Protein AF-A0AAW9EB91-F1 (afdb_monomer_lite)

Sequence (110 aa):
FEGERVERGDVVSDGPEAPHDILRLRGVHAVTRYIVNEVQDVYRLQGVKINDKHIEVIVRQMLRKATIESAGSSDFLEGEQVEYSRVKIANRELEANGKVGATFSRDLLG

Foldseek 3Di:
DPDDDDDQPDDPDPDDDDLQSCCVRVNDVRSLVVQLVVVVVVCVVVVHDDDSVVSSVVQVVQFQWKAWCFAFPHPDDHRDIDGPVVQVVRQVVQVVVVTHGTDIGTGGHD

Organism: Klebsiella aerogenes (NCBI:txid548)

Secondary structure (DSSP, 8-state):
-------TT---SSSPPPHHHHHHHH-HHHHHHHHHHHHHHHHHHTT----HHHHHHHHHHHT-EEEEEE-TTSSPPTT-EEEHHHHHHHHHHHHHTTPPPPEEEEP---

Radius of gyration: 17.73 Å; chains: 1; bounding box: 46×27×43 Å

InterPro domains:
  IPR007081 RNA polymerase Rpb1, domain 5 [PF04998] (5-74)

Structure (mmCIF, N/CA/C/O backbone):
data_AF-A0AAW9EB91-F1
#
_entry.id   AF-A0AAW9EB91-F1
#
loop_
_atom_site.group_PDB
_atom_site.id
_atom_site.type_symbol
_atom_site.label_atom_id
_atom_site.label_alt_id
_atom_site.label_comp_id
_atom_site.label_asym_id
_atom_site.label_entity_id
_atom_site.label_seq_id
_atom_site.pdbx_PDB_ins_code
_atom_site.Cartn_x
_atom_site.Cartn_y
_atom_site.Cartn_z
_atom_site.occupancy
_atom_site.B_iso_or_equiv
_atom_site.auth_seq_id
_atom_site.auth_comp_id
_atom_site.auth_asym_id
_atom_site.auth_atom_id
_atom_site.pdbx_PDB_model_num
ATOM 1 N N . PHE A 1 1 ? -21.275 13.858 -21.678 1.00 49.72 1 PHE A N 1
ATOM 2 C CA . PHE A 1 1 ? -20.924 12.485 -21.276 1.00 49.72 1 PHE A CA 1
ATOM 3 C C . PHE A 1 1 ? -21.777 12.136 -20.062 1.00 49.72 1 PHE A C 1
ATOM 5 O O . PHE A 1 1 ? -21.305 12.200 -18.940 1.00 49.72 1 PHE A O 1
ATOM 12 N N . GLU A 1 2 ? -23.074 11.905 -20.265 1.00 44.03 2 GLU A N 1
ATOM 13 C CA . GLU A 1 2 ? -24.018 11.578 -19.187 1.00 44.03 2 GLU A CA 1
ATOM 14 C C . GLU A 1 2 ? -24.594 10.195 -19.486 1.00 44.03 2 GLU A C 1
ATOM 16 O O . GLU A 1 2 ? -25.275 10.025 -20.495 1.00 44.03 2 GLU A O 1
ATOM 21 N N . GLY A 1 3 ? -24.283 9.207 -18.643 1.00 56.00 3 GLY A N 1
ATOM 22 C CA . GLY A 1 3 ? -24.923 7.889 -18.690 1.00 56.00 3 GLY A CA 1
ATOM 23 C C . GLY A 1 3 ? -23.997 6.673 -18.653 1.00 56.00 3 GLY A C 1
ATOM 24 O O . GLY A 1 3 ? -24.507 5.557 -18.560 1.00 56.00 3 GLY A O 1
ATOM 25 N N . GLU A 1 4 ? -22.673 6.838 -18.689 1.00 61.25 4 GLU A N 1
ATOM 26 C CA . GLU A 1 4 ? -21.765 5.695 -18.535 1.00 61.25 4 GLU A CA 1
ATOM 27 C C . GLU A 1 4 ? -21.704 5.243 -17.071 1.00 61.25 4 GLU A C 1
ATOM 29 O O . GLU A 1 4 ? -21.431 6.026 -16.160 1.00 61.25 4 GLU A O 1
ATOM 34 N N . ARG A 1 5 ? -21.999 3.958 -16.841 1.00 56.47 5 ARG A N 1
ATOM 35 C CA . ARG A 1 5 ? -21.769 3.305 -15.552 1.00 56.47 5 ARG A CA 1
ATOM 36 C C . ARG A 1 5 ? -20.271 3.073 -15.415 1.00 56.47 5 ARG A C 1
ATOM 38 O O . ARG A 1 5 ? -19.756 2.116 -15.974 1.00 56.47 5 ARG A O 1
ATOM 45 N N . VAL A 1 6 ? -19.613 3.962 -14.689 1.00 59.28 6 VAL A N 1
ATOM 46 C CA . VAL A 1 6 ? -18.200 3.837 -14.326 1.00 59.28 6 VAL A CA 1
ATOM 47 C C . VAL A 1 6 ? -18.072 2.979 -13.068 1.00 59.28 6 VAL A C 1
ATOM 49 O O . VAL A 1 6 ? -18.745 3.230 -12.062 1.00 59.28 6 VAL A O 1
ATOM 52 N N . GLU A 1 7 ? -17.225 1.956 -13.124 1.00 66.88 7 GLU A N 1
ATOM 53 C CA . GLU A 1 7 ? -16.861 1.125 -11.981 1.00 66.88 7 GLU A CA 1
ATOM 54 C C . GLU A 1 7 ? -15.711 1.766 -11.188 1.00 66.88 7 GLU A C 1
ATOM 56 O O . GLU A 1 7 ? -14.953 2.614 -11.671 1.00 66.88 7 GLU A O 1
ATOM 61 N N . ARG A 1 8 ? -15.571 1.387 -9.911 1.00 56.12 8 ARG A N 1
ATOM 62 C CA . ARG A 1 8 ? -14.500 1.914 -9.053 1.00 56.12 8 ARG A CA 1
ATOM 63 C C . ARG A 1 8 ? -13.140 1.453 -9.598 1.00 56.12 8 ARG A C 1
ATOM 65 O O . ARG A 1 8 ? -12.731 0.329 -9.334 1.00 56.12 8 ARG A O 1
ATOM 72 N N . GLY A 1 9 ? -12.426 2.343 -10.290 1.00 58.56 9 GLY A N 1
ATOM 73 C CA . GLY A 1 9 ? -11.108 2.063 -10.880 1.00 58.56 9 GLY A CA 1
ATOM 74 C C . GLY A 1 9 ? -10.956 2.451 -12.352 1.00 58.56 9 GLY A C 1
ATOM 75 O O . GLY A 1 9 ? -9.833 2.376 -12.866 1.00 58.56 9 GLY A O 1
ATOM 76 N N . ASP A 1 10 ? -12.045 2.872 -12.997 1.00 60.38 10 ASP A N 1
ATOM 77 C CA . ASP A 1 10 ? -12.044 3.315 -14.388 1.00 60.38 10 ASP A CA 1
ATOM 78 C C . ASP A 1 10 ? -11.323 4.655 -14.569 1.00 60.38 10 ASP A C 1
ATOM 80 O O . ASP A 1 10 ? -11.400 5.561 -13.733 1.00 60.38 10 ASP A O 1
ATOM 84 N N . VAL A 1 11 ? -10.592 4.766 -15.678 1.00 59.34 11 VAL A N 1
ATOM 85 C CA . VAL A 1 11 ? -9.815 5.955 -16.033 1.00 59.34 11 VAL A CA 1
ATOM 86 C C . VAL A 1 11 ? -10.756 6.993 -16.643 1.00 59.34 11 VAL A C 1
ATOM 88 O O . VAL A 1 11 ? -11.305 6.786 -17.718 1.00 59.34 11 VAL A O 1
ATOM 91 N N . VAL A 1 12 ? -10.944 8.115 -15.945 1.00 63.34 12 VAL A N 1
ATOM 92 C CA . VAL A 1 12 ? -11.871 9.195 -16.348 1.00 63.34 12 VAL A CA 1
ATOM 93 C C . VAL A 1 12 ? -11.148 10.344 -17.079 1.00 63.34 12 VAL A C 1
ATOM 95 O O . VAL A 1 12 ? -11.790 11.210 -17.664 1.00 63.34 12 VAL A O 1
ATOM 98 N N . SER A 1 13 ? -9.810 10.360 -17.079 1.00 57.41 13 SER A N 1
ATOM 99 C CA . SER A 1 13 ? -8.984 11.386 -17.734 1.00 57.41 13 SER A CA 1
ATOM 100 C C . SER A 1 13 ? -7.722 10.770 -18.331 1.00 57.41 13 SER A C 1
ATOM 102 O O . SER A 1 13 ? -7.096 9.927 -17.692 1.00 57.41 13 SER A O 1
ATOM 104 N N . ASP A 1 14 ? -7.313 11.244 -19.510 1.00 57.72 14 ASP A N 1
ATOM 105 C CA . ASP A 1 14 ? -6.023 10.897 -20.115 1.00 57.72 14 ASP A CA 1
ATOM 106 C C . ASP A 1 14 ? -4.884 11.550 -19.315 1.00 57.72 14 ASP A C 1
ATOM 108 O O . ASP A 1 14 ? -4.820 12.774 -19.176 1.00 57.72 14 ASP A O 1
ATOM 112 N N . GLY A 1 15 ? -4.003 10.728 -18.748 1.00 65.12 15 GLY A N 1
ATOM 113 C CA . GLY A 1 15 ? -2.843 11.153 -17.966 1.00 65.12 15 GLY A CA 1
ATOM 114 C C . GLY A 1 15 ? -2.172 9.975 -17.249 1.00 65.12 15 GLY A C 1
ATOM 115 O O . GLY A 1 15 ? -2.797 8.925 -17.090 1.00 65.12 15 GLY A O 1
ATOM 116 N N . PRO A 1 16 ? -0.901 10.109 -16.827 1.00 69.56 16 PRO A N 1
ATOM 117 C CA . PRO A 1 16 ? -0.226 9.064 -16.064 1.00 69.56 16 PRO A CA 1
ATOM 118 C C . PRO A 1 16 ? -0.957 8.811 -14.739 1.00 69.56 16 PRO A C 1
ATOM 120 O O . PRO A 1 16 ? -1.254 9.743 -13.988 1.00 69.56 16 PRO A O 1
ATOM 123 N N . GLU A 1 17 ? -1.253 7.543 -14.453 1.00 80.25 17 GLU A N 1
ATOM 124 C CA . GLU A 1 17 ? -1.948 7.147 -13.230 1.00 80.25 17 GLU A CA 1
ATOM 125 C C . GLU A 1 17 ? -1.086 7.434 -11.990 1.00 80.25 17 GLU A C 1
ATOM 127 O O . GLU A 1 17 ? 0.078 7.038 -11.904 1.00 80.25 17 GLU A O 1
ATOM 132 N N . ALA A 1 18 ? -1.662 8.096 -10.983 1.00 90.19 18 ALA A N 1
ATOM 133 C CA . ALA A 1 18 ? -0.960 8.331 -9.729 1.00 90.19 18 ALA A CA 1
ATOM 134 C C . ALA A 1 18 ? -0.833 7.015 -8.929 1.00 90.19 18 ALA A C 1
ATOM 136 O O . ALA A 1 18 ? -1.850 6.371 -8.656 1.00 90.19 18 ALA A O 1
ATOM 137 N N . PRO A 1 19 ? 0.368 6.624 -8.447 1.00 92.81 19 PRO A N 1
ATOM 138 C CA . PRO A 1 19 ? 0.553 5.394 -7.666 1.00 92.81 19 PRO A CA 1
ATOM 139 C C . PRO A 1 19 ? -0.365 5.280 -6.440 1.00 92.81 19 PRO A C 1
ATOM 141 O O . PRO A 1 19 ? -0.812 4.187 -6.088 1.00 92.81 19 PRO A O 1
ATOM 144 N N . HIS A 1 20 ? -0.686 6.411 -5.805 1.00 92.81 20 HIS A N 1
ATOM 145 C CA . HIS A 1 20 ? -1.628 6.467 -4.686 1.00 92.81 20 HIS A CA 1
ATOM 146 C C . HIS A 1 20 ? -3.059 6.092 -5.100 1.00 92.81 20 HIS A C 1
ATOM 148 O O . HIS A 1 20 ? -3.747 5.392 -4.354 1.00 92.81 20 HIS A O 1
ATOM 154 N N . ASP A 1 21 ? -3.498 6.493 -6.295 1.00 91.75 21 ASP A N 1
ATOM 155 C CA . ASP A 1 21 ? -4.813 6.128 -6.825 1.00 91.75 21 ASP A CA 1
ATOM 156 C C . ASP A 1 21 ? -4.863 4.653 -7.206 1.00 91.75 21 ASP A C 1
ATOM 158 O O . ASP A 1 21 ? -5.818 3.959 -6.850 1.00 91.75 21 ASP A O 1
ATOM 162 N N . ILE A 1 22 ? -3.795 4.138 -7.821 1.00 94.19 22 ILE A N 1
ATOM 163 C CA . ILE A 1 22 ? -3.661 2.707 -8.105 1.00 94.19 22 ILE A CA 1
ATOM 164 C C . ILE A 1 22 ? -3.764 1.902 -6.805 1.00 94.19 22 ILE A C 1
ATOM 166 O O . ILE A 1 22 ? -4.514 0.929 -6.747 1.00 94.19 22 ILE A O 1
ATOM 170 N N . LEU A 1 23 ? -3.075 2.314 -5.735 1.00 95.06 23 LEU A N 1
ATOM 171 C CA . LEU A 1 23 ? -3.167 1.642 -4.437 1.00 95.06 23 LEU A CA 1
ATOM 172 C C . LEU A 1 23 ? -4.595 1.675 -3.873 1.00 95.06 23 LEU A C 1
ATOM 174 O O . LEU A 1 23 ? -5.109 0.642 -3.445 1.00 95.06 23 LEU A O 1
ATOM 178 N N . ARG A 1 24 ? -5.245 2.842 -3.886 1.00 90.75 24 ARG A N 1
ATOM 179 C CA . ARG A 1 24 ? -6.578 3.049 -3.298 1.00 90.75 24 ARG A CA 1
ATOM 180 C C . ARG A 1 24 ? -7.705 2.348 -4.062 1.00 90.75 24 ARG A C 1
ATOM 182 O O . ARG A 1 24 ? -8.727 1.999 -3.462 1.00 90.75 24 ARG A O 1
ATOM 189 N N . LEU A 1 25 ? -7.557 2.193 -5.375 1.00 91.88 25 LEU A N 1
ATOM 190 C CA . LEU A 1 25 ? -8.596 1.656 -6.258 1.00 91.88 25 LEU A CA 1
ATOM 191 C C . LEU A 1 25 ? -8.339 0.196 -6.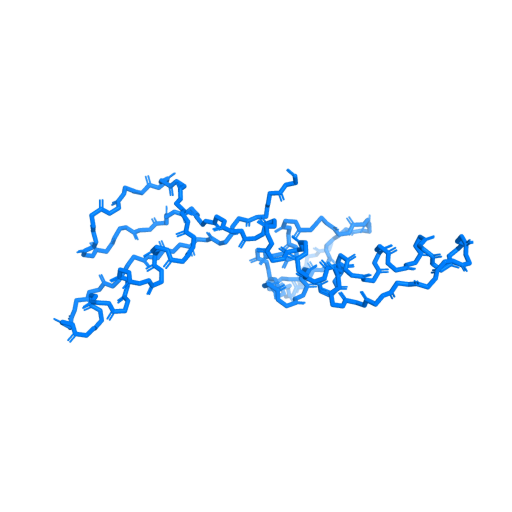640 1.00 91.88 25 LEU A C 1
ATOM 193 O O . LEU A 1 25 ? -9.272 -0.599 -6.654 1.00 91.88 25 LEU A O 1
ATOM 197 N N . ARG A 1 26 ? -7.082 -0.162 -6.919 1.00 93.00 26 ARG A N 1
ATOM 198 C CA . ARG A 1 26 ? -6.683 -1.469 -7.472 1.00 93.00 26 ARG A CA 1
ATOM 199 C C . ARG A 1 26 ? -5.812 -2.297 -6.517 1.00 93.00 26 ARG A C 1
ATOM 201 O O . ARG A 1 26 ? -5.566 -3.476 -6.764 1.00 93.00 26 ARG A O 1
ATOM 208 N N . GLY A 1 27 ? -5.368 -1.713 -5.404 1.00 93.81 27 GLY A N 1
ATOM 209 C CA . GLY A 1 27 ? -4.684 -2.414 -4.321 1.00 93.81 27 GLY A CA 1
ATOM 210 C C . GLY A 1 27 ? -3.173 -2.588 -4.502 1.00 93.81 27 GLY A C 1
ATOM 211 O O . GLY A 1 27 ? -2.556 -2.162 -5.480 1.00 93.81 27 GLY A O 1
ATOM 212 N N . VAL A 1 28 ? -2.566 -3.255 -3.514 1.00 95.19 28 VAL A N 1
ATOM 213 C CA . VAL A 1 28 ? -1.104 -3.401 -3.369 1.00 95.19 28 VAL A CA 1
ATOM 214 C C . VAL A 1 28 ? -0.456 -4.076 -4.581 1.00 95.19 28 VAL A C 1
ATOM 216 O O . VAL A 1 28 ? 0.567 -3.608 -5.069 1.00 95.19 28 VAL A O 1
ATOM 219 N N . HIS A 1 29 ? -1.050 -5.150 -5.102 1.00 95.94 29 HIS A N 1
ATOM 220 C CA . HIS A 1 29 ? -0.468 -5.875 -6.236 1.00 95.94 29 HIS A CA 1
ATOM 221 C C . HIS A 1 29 ? -0.421 -5.034 -7.515 1.00 95.94 29 HIS A C 1
ATOM 223 O O . HIS A 1 29 ? 0.546 -5.132 -8.270 1.00 95.94 29 HIS A O 1
ATOM 229 N N . ALA A 1 30 ? -1.441 -4.203 -7.749 1.00 95.69 30 ALA A N 1
ATOM 230 C CA . ALA A 1 30 ? -1.492 -3.327 -8.911 1.00 95.69 30 ALA A CA 1
ATOM 231 C C . ALA A 1 30 ? -0.422 -2.233 -8.823 1.00 95.69 30 ALA A C 1
ATOM 233 O O . ALA A 1 30 ? 0.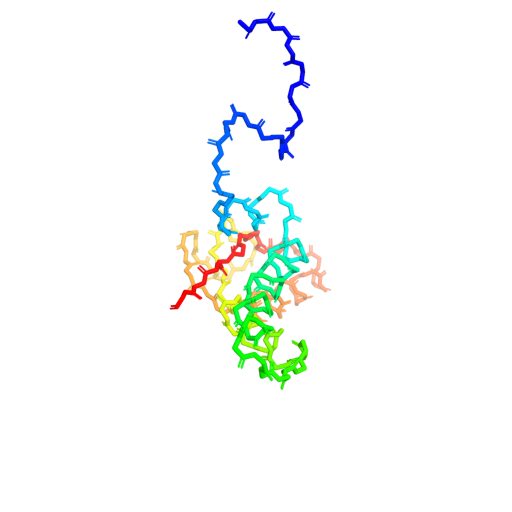354 -2.074 -9.763 1.00 95.69 30 ALA A O 1
ATOM 234 N N . VAL A 1 31 ? -0.311 -1.549 -7.676 1.00 95.94 31 VAL A N 1
ATOM 235 C CA . VAL A 1 31 ? 0.693 -0.484 -7.507 1.00 95.94 31 VAL A CA 1
ATOM 236 C C . VAL A 1 31 ? 2.120 -1.032 -7.524 1.00 95.94 31 VAL A C 1
ATOM 238 O O . VAL A 1 31 ? 3.003 -0.413 -8.107 1.00 95.94 31 VAL A O 1
ATOM 241 N N . THR A 1 32 ? 2.366 -2.221 -6.959 1.00 96.88 32 THR A N 1
ATOM 242 C CA . THR A 1 32 ? 3.693 -2.850 -7.027 1.00 96.88 32 THR A CA 1
ATOM 243 C C . THR A 1 32 ? 4.075 -3.182 -8.462 1.00 96.88 32 THR A C 1
ATOM 245 O O . THR A 1 32 ? 5.180 -2.850 -8.875 1.00 96.88 32 THR A O 1
ATOM 248 N N . ARG A 1 33 ? 3.164 -3.773 -9.243 1.00 96.75 33 ARG A N 1
ATOM 249 C CA . ARG A 1 33 ? 3.417 -4.070 -10.658 1.00 96.75 33 ARG A CA 1
ATOM 250 C C . ARG A 1 33 ? 3.683 -2.800 -11.463 1.00 96.75 33 ARG A C 1
ATOM 252 O O . ARG A 1 33 ? 4.607 -2.788 -12.266 1.00 96.75 33 ARG A O 1
ATOM 259 N N . TYR A 1 34 ? 2.896 -1.752 -11.223 1.00 95.75 34 TYR A N 1
ATOM 260 C CA . TYR A 1 34 ? 3.084 -0.449 -11.853 1.00 95.75 34 TYR A CA 1
ATOM 261 C C . TYR A 1 34 ? 4.490 0.101 -11.578 1.00 95.75 34 TYR A C 1
ATOM 263 O O . TYR A 1 34 ? 5.252 0.312 -12.514 1.00 95.75 34 TYR A O 1
ATOM 271 N N . ILE A 1 35 ? 4.881 0.226 -10.303 1.00 95.56 35 ILE A N 1
ATOM 272 C CA . ILE A 1 35 ? 6.195 0.776 -9.930 1.00 95.56 35 ILE A CA 1
ATOM 273 C C . ILE A 1 35 ? 7.340 -0.085 -10.480 1.00 95.56 35 ILE A C 1
ATOM 275 O O . ILE A 1 35 ? 8.325 0.456 -10.975 1.00 95.56 35 ILE A O 1
ATOM 279 N N . VAL A 1 36 ? 7.227 -1.416 -10.411 1.00 96.94 36 VAL A N 1
ATOM 280 C CA . VAL A 1 36 ? 8.257 -2.322 -10.945 1.00 96.94 36 VAL A CA 1
ATOM 281 C C . VAL A 1 36 ? 8.444 -2.115 -12.446 1.00 96.94 36 VAL A C 1
ATOM 283 O O . VAL A 1 36 ? 9.584 -2.001 -12.887 1.00 96.94 36 VAL A O 1
ATOM 286 N N . ASN A 1 37 ? 7.355 -2.018 -13.213 1.00 95.56 37 ASN A N 1
ATOM 287 C CA . ASN A 1 37 ? 7.422 -1.804 -14.657 1.00 95.56 37 ASN A CA 1
ATOM 288 C C . ASN A 1 37 ? 8.063 -0.454 -15.006 1.00 95.56 37 ASN A C 1
ATOM 290 O O . ASN A 1 37 ? 9.014 -0.432 -15.784 1.00 95.56 37 ASN A O 1
ATOM 294 N N . GLU A 1 38 ? 7.614 0.634 -14.373 1.00 94.88 38 GLU A N 1
ATOM 295 C CA . GLU A 1 38 ? 8.147 1.984 -14.612 1.00 94.88 38 GLU A CA 1
ATOM 296 C C . GLU A 1 38 ? 9.649 2.069 -14.299 1.00 94.88 38 GLU A C 1
ATOM 298 O O . GLU A 1 38 ? 10.444 2.585 -15.085 1.00 94.88 38 GLU A O 1
ATOM 303 N N . VAL A 1 39 ? 10.075 1.499 -13.167 1.00 95.00 39 VAL A N 1
ATOM 304 C CA . VAL A 1 39 ? 11.495 1.465 -12.793 1.00 95.00 39 VAL A CA 1
ATOM 305 C C . VAL A 1 39 ? 12.290 0.593 -13.768 1.00 95.00 39 VAL A C 1
ATOM 307 O O . VAL A 1 39 ? 13.372 0.992 -14.207 1.00 95.00 39 VAL A O 1
ATOM 310 N N . GLN A 1 40 ? 11.766 -0.576 -14.150 1.00 95.81 40 GLN A N 1
ATOM 311 C CA . GLN A 1 40 ? 12.427 -1.455 -15.114 1.00 95.81 40 GLN A CA 1
ATOM 312 C C . GLN A 1 40 ? 12.601 -0.800 -16.483 1.00 95.81 40 GLN A C 1
ATOM 314 O O . GLN A 1 40 ? 13.624 -1.022 -17.125 1.00 95.81 40 GLN A O 1
ATOM 319 N N . ASP A 1 41 ? 11.648 0.004 -16.948 1.00 94.88 41 ASP A N 1
ATOM 320 C CA . ASP A 1 41 ? 11.754 0.700 -18.234 1.00 94.88 41 ASP A CA 1
ATOM 321 C C . ASP A 1 41 ? 12.930 1.682 -18.260 1.00 94.88 41 ASP A C 1
ATOM 323 O O . ASP A 1 41 ? 13.692 1.706 -19.231 1.00 94.88 41 ASP A O 1
ATOM 327 N N . VAL A 1 42 ? 13.177 2.392 -17.156 1.00 95.31 42 VAL A N 1
ATOM 328 C CA . VAL A 1 42 ? 14.340 3.283 -17.024 1.00 95.31 42 VAL A CA 1
ATOM 329 C C . VAL A 1 42 ? 15.658 2.500 -17.015 1.00 95.31 42 VAL A C 1
ATOM 331 O O . VAL A 1 42 ? 16.596 2.861 -17.729 1.00 95.31 42 VAL A O 1
ATOM 334 N N . TYR A 1 43 ? 15.749 1.405 -16.253 1.00 95.12 43 TYR A N 1
ATOM 335 C CA . TYR A 1 43 ? 16.967 0.581 -16.213 1.00 95.12 43 TYR A CA 1
ATOM 336 C C . TYR A 1 43 ? 17.242 -0.114 -17.554 1.00 95.12 43 TYR A C 1
ATOM 338 O O . TYR A 1 43 ? 18.389 -0.145 -18.013 1.00 95.12 43 T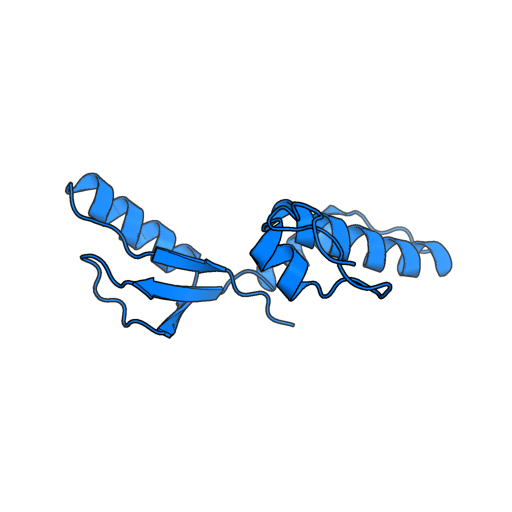YR A O 1
ATOM 346 N N . ARG A 1 44 ? 16.191 -0.597 -18.230 1.00 93.62 44 ARG A N 1
ATOM 347 C CA . ARG A 1 44 ? 16.274 -1.162 -19.583 1.00 93.62 44 ARG A CA 1
ATOM 348 C C . ARG A 1 44 ? 16.796 -0.139 -20.586 1.00 93.62 44 ARG A C 1
ATOM 350 O O . ARG A 1 44 ? 17.680 -0.483 -21.369 1.00 93.62 44 ARG A O 1
ATOM 357 N N . LEU A 1 45 ? 16.315 1.105 -20.527 1.00 94.94 45 LEU A N 1
ATOM 358 C CA . LEU A 1 45 ? 16.779 2.194 -21.392 1.00 94.94 45 LEU A CA 1
ATOM 359 C C . LEU A 1 45 ? 18.281 2.476 -21.221 1.00 94.94 45 LEU A C 1
ATOM 361 O O . LEU A 1 45 ? 18.966 2.796 -22.188 1.00 94.94 45 LEU A O 1
ATOM 365 N N . GLN A 1 46 ? 18.807 2.309 -20.008 1.00 92.56 46 GLN A N 1
ATOM 366 C CA . GLN A 1 46 ? 20.231 2.483 -19.698 1.00 92.56 46 GLN A CA 1
ATOM 367 C C . GLN A 1 46 ? 21.078 1.228 -19.978 1.00 92.56 46 GLN A C 1
ATOM 369 O O . GLN A 1 46 ? 22.288 1.237 -19.753 1.00 92.56 46 GLN A O 1
ATOM 374 N N . GLY A 1 47 ? 20.468 0.137 -20.453 1.00 93.69 47 GLY A N 1
ATOM 375 C CA . GLY A 1 47 ? 21.149 -1.136 -20.705 1.00 93.69 47 GLY A CA 1
ATOM 376 C C . GLY A 1 47 ? 21.553 -1.894 -19.434 1.00 93.69 47 GLY A C 1
ATOM 377 O O . GLY A 1 47 ? 22.342 -2.839 -19.504 1.00 93.69 47 GLY A O 1
ATOM 378 N N . VAL A 1 48 ? 21.022 -1.506 -18.272 1.00 96.19 48 VAL A N 1
ATOM 379 C CA . VAL A 1 48 ? 21.333 -2.118 -16.977 1.00 96.19 48 VAL A CA 1
ATOM 380 C C . VAL A 1 48 ? 20.275 -3.165 -16.641 1.00 96.19 48 VAL A C 1
ATOM 382 O O . VAL A 1 48 ? 19.077 -2.903 -16.675 1.00 96.19 48 VAL A O 1
ATOM 385 N N . LYS A 1 49 ? 20.716 -4.376 -16.286 1.00 93.50 49 LYS A N 1
ATOM 386 C CA . LYS A 1 49 ? 19.821 -5.452 -15.840 1.00 93.50 49 LYS A CA 1
ATOM 387 C C . LYS A 1 49 ? 19.660 -5.402 -14.325 1.00 93.50 49 LYS A C 1
ATOM 389 O O . LYS A 1 49 ? 20.647 -5.516 -13.602 1.00 93.50 49 LYS A O 1
ATOM 394 N N . ILE A 1 50 ? 18.420 -5.317 -13.856 1.00 94.19 50 ILE A N 1
ATOM 395 C CA . ILE A 1 50 ? 18.055 -5.438 -12.442 1.00 94.19 50 ILE A CA 1
ATOM 396 C C . ILE A 1 50 ? 16.970 -6.506 -12.285 1.00 94.19 50 ILE A C 1
ATOM 398 O O . ILE A 1 50 ? 16.141 -6.705 -13.170 1.00 94.19 50 ILE A O 1
ATOM 402 N N . ASN A 1 51 ? 17.007 -7.244 -11.177 1.00 95.44 51 ASN A N 1
ATOM 403 C CA . ASN A 1 51 ? 15.983 -8.235 -10.861 1.00 95.44 51 ASN A CA 1
ATOM 404 C C . ASN A 1 51 ? 14.797 -7.560 -10.159 1.00 95.44 51 ASN A C 1
ATOM 406 O O . ASN A 1 51 ? 15.011 -6.827 -9.190 1.00 95.44 51 ASN A O 1
ATOM 410 N N . ASP A 1 52 ? 13.574 -7.879 -10.589 1.00 96.31 52 ASP A N 1
ATOM 411 C CA . ASP A 1 52 ? 12.322 -7.364 -10.015 1.00 96.31 52 ASP A CA 1
ATOM 412 C C . ASP A 1 52 ? 12.283 -7.483 -8.489 1.00 96.31 52 ASP A C 1
ATOM 414 O O . ASP A 1 52 ? 11.845 -6.555 -7.814 1.00 96.31 52 ASP A O 1
ATOM 418 N N . LYS A 1 53 ? 12.841 -8.563 -7.918 1.00 96.12 53 LYS A N 1
ATOM 419 C CA . LYS A 1 53 ? 12.873 -8.788 -6.463 1.00 96.12 53 LYS A CA 1
ATOM 420 C C . LYS A 1 53 ? 13.506 -7.636 -5.684 1.00 96.12 53 LYS A C 1
ATOM 422 O O . LYS A 1 53 ? 13.101 -7.378 -4.553 1.00 96.12 53 LYS A O 1
ATOM 427 N N . HIS A 1 54 ? 14.501 -6.948 -6.246 1.00 95.88 54 HIS A N 1
ATOM 428 C CA . HIS A 1 54 ? 15.109 -5.797 -5.574 1.00 95.88 54 HIS A CA 1
ATOM 429 C C . HIS A 1 54 ? 14.137 -4.620 -5.505 1.00 95.88 54 HIS A C 1
ATOM 431 O O . HIS A 1 54 ? 13.997 -4.001 -4.451 1.00 95.88 54 HIS A O 1
ATOM 437 N N . ILE A 1 55 ? 13.426 -4.358 -6.602 1.00 96.69 55 ILE A N 1
ATOM 438 C CA . ILE A 1 55 ? 12.438 -3.283 -6.687 1.00 96.69 55 ILE A CA 1
ATOM 439 C C . ILE A 1 55 ? 11.238 -3.616 -5.791 1.00 96.69 55 ILE A C 1
ATOM 441 O O . ILE A 1 55 ? 10.810 -2.785 -4.997 1.00 96.69 55 ILE A O 1
ATOM 445 N N . GLU A 1 56 ? 10.755 -4.859 -5.820 1.00 96.81 56 GLU A N 1
ATOM 446 C CA . GLU A 1 56 ? 9.666 -5.332 -4.960 1.00 96.81 56 GLU A CA 1
ATOM 447 C C . GLU A 1 56 ? 9.983 -5.176 -3.467 1.00 96.81 56 GLU A C 1
ATOM 449 O O . GLU A 1 56 ? 9.116 -4.784 -2.683 1.00 96.81 56 GLU A O 1
ATOM 454 N N . VAL A 1 57 ? 11.225 -5.450 -3.050 1.00 97.19 57 VAL A N 1
ATOM 455 C CA . VAL A 1 57 ? 11.649 -5.254 -1.656 1.00 97.19 57 VAL A CA 1
ATOM 456 C C . VAL A 1 57 ? 11.596 -3.775 -1.264 1.00 97.19 57 VAL A C 1
ATOM 458 O O . VAL A 1 57 ? 11.166 -3.477 -0.148 1.00 97.19 57 VAL A O 1
ATOM 461 N N . ILE A 1 58 ? 11.961 -2.857 -2.165 1.00 96.56 58 ILE A N 1
ATOM 462 C CA . ILE A 1 58 ? 11.860 -1.407 -1.935 1.00 96.56 58 ILE A CA 1
ATOM 463 C C . ILE A 1 58 ? 10.391 -0.984 -1.848 1.00 96.56 58 ILE A C 1
ATOM 465 O O . ILE A 1 58 ? 9.996 -0.362 -0.863 1.00 96.56 58 ILE A O 1
ATOM 469 N N . VAL A 1 59 ? 9.549 -1.399 -2.799 1.00 96.44 59 VAL A N 1
ATOM 470 C CA . VAL A 1 59 ? 8.108 -1.088 -2.784 1.00 96.44 59 VAL A CA 1
ATOM 471 C C . VAL A 1 59 ? 7.439 -1.630 -1.520 1.00 96.44 59 VAL A C 1
ATOM 473 O O . VAL A 1 59 ? 6.580 -0.981 -0.923 1.00 96.44 59 VAL A O 1
ATOM 476 N N . ARG A 1 60 ? 7.873 -2.795 -1.030 1.00 95.62 60 ARG A N 1
ATOM 477 C CA . ARG A 1 60 ? 7.415 -3.322 0.257 1.00 95.62 60 ARG A CA 1
ATOM 478 C C . ARG A 1 60 ? 7.778 -2.404 1.427 1.00 95.62 60 ARG A C 1
ATOM 480 O O . ARG A 1 60 ? 6.984 -2.340 2.361 1.00 95.62 60 ARG A O 1
ATOM 487 N N . GLN A 1 61 ? 8.934 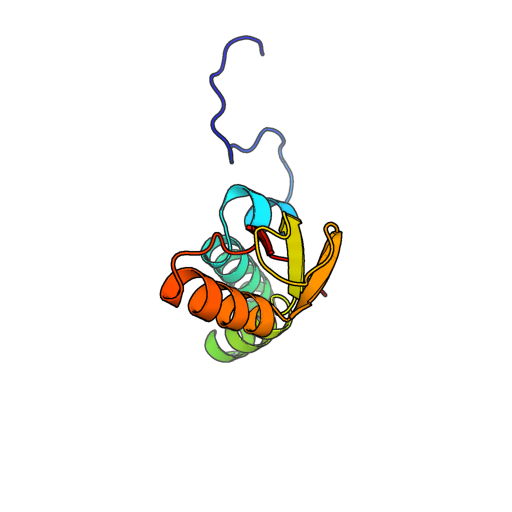-1.731 1.405 1.00 96.56 61 GLN A N 1
ATOM 488 C CA . GLN A 1 61 ? 9.298 -0.741 2.429 1.00 96.56 61 GLN A CA 1
ATOM 489 C C . GLN A 1 61 ? 8.452 0.533 2.327 1.00 96.56 61 GLN A C 1
ATOM 491 O O . GLN A 1 61 ? 8.000 1.031 3.355 1.00 96.56 61 GLN A O 1
ATOM 496 N N . MET A 1 62 ? 8.177 1.003 1.108 1.00 97.06 62 MET A N 1
ATOM 497 C CA . MET A 1 62 ? 7.294 2.150 0.849 1.00 97.06 62 MET A CA 1
ATOM 498 C C . MET A 1 62 ? 5.874 1.912 1.378 1.00 97.06 62 MET A C 1
ATOM 500 O O . MET A 1 62 ? 5.220 2.811 1.896 1.00 97.06 62 MET A O 1
ATOM 504 N N . LEU A 1 63 ? 5.413 0.664 1.310 1.00 96.81 63 LEU A N 1
ATOM 505 C CA . LEU A 1 63 ? 4.125 0.219 1.824 1.00 96.81 63 LEU A CA 1
ATOM 506 C C . LEU A 1 63 ? 4.247 -0.316 3.260 1.00 96.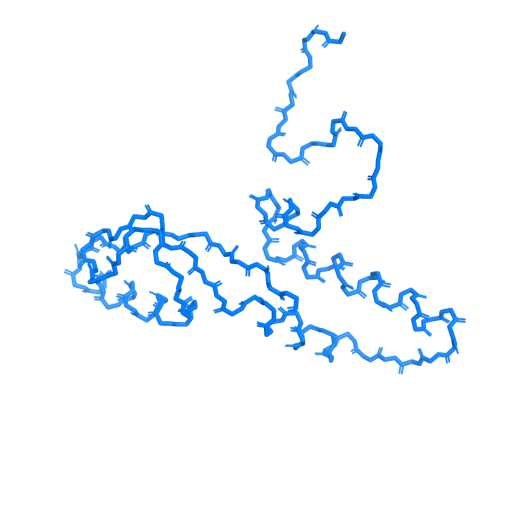81 63 LEU A C 1
ATOM 508 O O . LEU A 1 63 ? 3.754 -1.401 3.552 1.00 96.81 63 LEU A O 1
ATOM 512 N N . ARG A 1 64 ? 4.933 0.335 4.198 1.00 97.12 64 ARG A N 1
ATOM 513 C CA . ARG A 1 64 ? 5.012 -0.184 5.587 1.00 97.12 64 ARG A CA 1
ATOM 514 C C . ARG A 1 64 ? 4.012 0.414 6.549 1.00 97.12 64 ARG A C 1
ATOM 516 O O . ARG A 1 64 ? 3.746 -0.194 7.587 1.00 97.12 64 ARG A O 1
ATOM 523 N N . LYS A 1 65 ? 3.422 1.543 6.188 1.00 97.81 65 LYS A N 1
ATOM 524 C CA . LYS A 1 65 ? 2.442 2.229 7.016 1.00 97.81 65 LYS A CA 1
ATOM 525 C C . LYS A 1 65 ? 1.010 1.904 6.600 1.00 97.81 65 LYS A C 1
ATOM 527 O O . LYS A 1 65 ? 0.747 1.367 5.515 1.00 97.81 65 LYS A O 1
ATOM 532 N N . ALA A 1 66 ? 0.111 2.130 7.538 1.00 97.75 66 ALA A N 1
ATOM 533 C CA . ALA A 1 66 ? -1.320 2.113 7.341 1.00 97.75 66 ALA A CA 1
ATOM 534 C C . ALA A 1 66 ? -1.936 3.200 8.224 1.00 97.75 66 ALA A C 1
ATOM 536 O O . ALA A 1 66 ? -1.499 3.379 9.365 1.00 97.75 66 ALA A O 1
ATOM 537 N N . THR A 1 67 ? -2.951 3.874 7.699 1.00 98.12 67 THR A N 1
ATOM 538 C CA . THR A 1 67 ? -3.749 4.854 8.433 1.00 98.12 67 THR A CA 1
ATOM 539 C C . THR A 1 67 ? -5.015 4.173 8.939 1.00 98.12 67 THR A C 1
ATOM 541 O O . THR A 1 67 ? -5.723 3.521 8.168 1.00 98.12 67 THR A O 1
ATOM 544 N N . ILE A 1 68 ? -5.291 4.284 10.237 1.00 98.31 68 ILE A N 1
ATOM 545 C CA . ILE A 1 68 ? -6.473 3.680 10.859 1.00 98.31 68 ILE A CA 1
ATOM 546 C C . ILE A 1 68 ? -7.726 4.444 10.436 1.00 98.31 68 ILE A C 1
ATOM 548 O O . ILE A 1 68 ? -7.816 5.656 10.612 1.00 98.31 68 ILE A O 1
ATOM 552 N N . GLU A 1 69 ? -8.699 3.722 9.889 1.00 97.62 69 GLU A N 1
ATOM 553 C CA . GLU A 1 69 ? -10.003 4.268 9.499 1.00 97.62 69 GLU A CA 1
ATOM 554 C C . GLU A 1 69 ? -11.025 4.109 10.624 1.00 97.62 69 GLU A C 1
ATOM 556 O O . GLU A 1 69 ? -11.807 5.019 10.870 1.00 97.62 69 GLU A O 1
ATOM 561 N N . SER A 1 70 ? -11.001 2.969 11.320 1.00 97.25 70 SER A N 1
ATOM 562 C CA . SER A 1 70 ? -11.786 2.740 12.530 1.00 97.25 70 SER A CA 1
ATOM 563 C C . SER A 1 70 ? -11.017 1.868 13.509 1.00 97.25 70 SER A C 1
ATOM 565 O O . SER A 1 70 ? -10.441 0.847 13.127 1.00 97.25 70 SER A O 1
ATOM 567 N N . ALA A 1 71 ? -11.024 2.246 14.785 1.00 96.19 71 ALA A N 1
ATOM 568 C CA . ALA A 1 71 ? -10.290 1.535 15.829 1.00 96.19 71 ALA A CA 1
ATOM 569 C C . ALA A 1 71 ? -10.886 0.154 16.164 1.00 96.19 71 ALA A C 1
ATOM 571 O O . ALA A 1 71 ? -10.177 -0.720 16.671 1.00 96.19 71 ALA A O 1
ATOM 572 N N . GLY A 1 72 ? -12.173 -0.081 15.887 1.00 95.12 72 GLY A N 1
ATOM 573 C CA . GLY A 1 72 ? -12.855 -1.308 16.307 1.00 95.12 72 GLY A CA 1
ATOM 574 C C . GLY A 1 72 ? -12.747 -1.520 17.824 1.00 95.12 72 GLY A C 1
ATOM 575 O O . GLY A 1 72 ? -13.073 -0.635 18.606 1.00 95.12 72 GLY A O 1
ATOM 576 N N . SER A 1 73 ? -12.291 -2.702 18.245 1.00 95.75 73 SER A N 1
ATOM 577 C CA . SER A 1 73 ? -11.981 -3.028 19.650 1.00 95.75 73 SER A CA 1
ATOM 578 C C . SER A 1 73 ? -10.485 -2.935 19.992 1.00 95.75 73 SER A C 1
ATOM 580 O O . SER A 1 73 ? -10.063 -3.494 21.006 1.00 95.75 73 SER A O 1
ATOM 582 N N . SER A 1 74 ? -9.677 -2.321 19.123 1.00 96.06 74 SER A N 1
ATOM 583 C CA . SER A 1 74 ? -8.246 -2.095 19.354 1.00 96.06 74 SER A CA 1
ATOM 584 C C . SER A 1 74 ? -7.989 -0.803 20.135 1.00 96.06 74 SER A C 1
ATOM 586 O O . SER A 1 74 ? -8.878 0.033 20.267 1.00 96.06 74 SER A O 1
ATOM 588 N N . ASP A 1 75 ? -6.746 -0.619 20.582 1.00 95.31 75 ASP A N 1
ATOM 589 C CA . ASP A 1 75 ? -6.289 0.606 21.253 1.00 95.31 75 ASP A CA 1
ATOM 590 C C . ASP A 1 75 ? -5.749 1.671 20.278 1.00 95.31 75 ASP A C 1
ATOM 592 O O . ASP A 1 75 ? -5.102 2.631 20.701 1.00 95.31 75 ASP A O 1
ATOM 596 N N . PHE A 1 76 ? -5.938 1.489 18.968 1.00 97.44 76 PHE A N 1
ATOM 597 C CA . PHE A 1 76 ? -5.518 2.485 17.986 1.00 97.44 76 PHE A CA 1
ATOM 598 C C . PHE A 1 76 ? -6.438 3.708 17.992 1.00 97.44 76 PHE A C 1
ATOM 600 O O . PHE A 1 76 ? -7.614 3.618 18.346 1.00 97.44 76 PHE A O 1
ATOM 607 N N . LEU A 1 77 ? -5.917 4.847 17.537 1.00 96.94 77 LEU A N 1
ATOM 608 C CA . LEU A 1 77 ? -6.721 6.048 17.309 1.00 96.94 77 LEU A CA 1
ATOM 609 C C . LEU A 1 77 ? -7.127 6.153 15.834 1.00 96.94 77 LEU A C 1
ATOM 611 O O . LEU A 1 77 ? -6.346 5.847 14.935 1.00 96.94 77 LEU A O 1
ATOM 615 N N . GLU A 1 78 ? -8.347 6.613 15.560 1.00 96.81 78 GLU A N 1
ATOM 616 C CA . GLU A 1 78 ? -8.765 6.918 14.186 1.00 96.81 78 GLU A CA 1
ATOM 617 C C . GLU A 1 78 ? -7.899 8.044 13.603 1.00 96.81 78 GLU A C 1
ATOM 619 O O . GLU A 1 78 ? -7.612 9.040 14.269 1.00 96.81 78 GLU A O 1
ATOM 624 N N . GLY A 1 79 ? -7.437 7.865 12.366 1.00 96.00 79 GLY A N 1
ATOM 625 C CA . GLY A 1 79 ? -6.460 8.745 11.726 1.00 96.00 79 GLY A CA 1
ATOM 626 C C . GLY A 1 79 ? -5.009 8.529 12.172 1.00 96.00 79 GLY A C 1
ATOM 627 O O . GLY A 1 79 ? -4.113 9.179 11.635 1.00 96.00 79 GLY A O 1
ATOM 628 N N . GLU A 1 80 ? -4.735 7.620 13.115 1.00 96.94 80 GLU A N 1
ATOM 629 C CA . GLU A 1 80 ? -3.366 7.274 13.504 1.00 96.94 80 GLU A CA 1
ATOM 630 C C . GLU A 1 80 ? -2.645 6.561 12.356 1.00 96.94 80 GLU A C 1
ATOM 632 O O . GLU A 1 80 ? -3.159 5.599 11.778 1.00 96.94 80 GLU A O 1
ATOM 637 N N . GLN A 1 81 ? -1.417 6.994 12.058 1.00 97.62 81 GLN A N 1
ATOM 638 C CA . GLN A 1 81 ? -0.531 6.261 11.164 1.00 97.62 81 GLN A CA 1
ATOM 639 C C . GLN A 1 81 ? 0.347 5.294 11.958 1.00 97.62 81 GLN A C 1
ATOM 641 O O . GLN A 1 81 ? 1.158 5.684 12.800 1.00 97.62 81 GLN A O 1
ATOM 646 N N . VAL A 1 82 ? 0.247 4.014 11.624 1.00 97.62 82 VAL A N 1
ATOM 647 C CA . VAL A 1 82 ? 0.912 2.920 12.338 1.00 97.62 82 VAL A CA 1
ATOM 648 C C . VAL A 1 82 ? 1.619 1.972 11.374 1.00 97.62 82 VAL A C 1
ATOM 650 O O . VAL A 1 82 ? 1.380 1.967 10.167 1.00 97.62 82 VAL A O 1
ATOM 653 N N . GLU A 1 83 ? 2.541 1.153 11.888 1.00 97.81 83 GLU A N 1
ATOM 654 C CA . GLU A 1 83 ? 3.119 0.064 11.092 1.00 97.81 83 GLU A CA 1
ATOM 655 C C . GLU A 1 83 ? 2.028 -0.952 10.737 1.00 97.81 83 GLU A C 1
ATOM 657 O O . GLU A 1 83 ? 1.367 -1.506 11.616 1.00 97.81 83 GLU A O 1
ATOM 662 N N . TYR A 1 84 ? 1.900 -1.280 9.453 1.00 97.38 84 TYR A N 1
ATOM 663 C CA . TYR A 1 84 ? 0.929 -2.262 8.971 1.00 97.38 84 TYR A CA 1
ATOM 664 C C . TYR A 1 84 ? 1.104 -3.638 9.626 1.00 97.38 84 TYR A C 1
ATOM 666 O O . TYR A 1 84 ? 0.127 -4.337 9.895 1.00 97.38 84 TYR A O 1
ATOM 674 N N . SER A 1 85 ? 2.346 -4.031 9.926 1.00 97.31 85 SER A N 1
ATOM 675 C CA . SER A 1 85 ? 2.626 -5.265 10.665 1.00 97.31 85 SER A CA 1
ATOM 676 C C . SER A 1 85 ? 2.003 -5.256 12.063 1.00 97.31 85 SER A C 1
ATOM 678 O O . SER A 1 85 ? 1.472 -6.282 12.482 1.00 97.31 85 SER A O 1
ATOM 680 N N . ARG A 1 86 ? 2.013 -4.111 12.757 1.00 97.50 86 ARG A N 1
ATOM 681 C CA . ARG A 1 86 ? 1.427 -3.951 14.094 1.00 97.50 86 ARG A CA 1
ATOM 682 C C . ARG A 1 86 ? -0.092 -4.085 14.043 1.00 97.50 86 ARG A C 1
ATOM 684 O O . ARG A 1 86 ? -0.642 -4.849 14.828 1.00 97.50 86 ARG A O 1
ATOM 691 N N . VAL A 1 87 ? -0.750 -3.431 13.082 1.00 97.56 87 VAL A N 1
ATOM 692 C CA . VAL A 1 87 ? -2.211 -3.546 12.897 1.00 97.56 87 VAL A CA 1
ATOM 693 C C . VAL A 1 87 ? -2.614 -4.979 12.580 1.00 97.56 87 VAL A C 1
ATOM 695 O O . VAL A 1 87 ? -3.548 -5.511 13.166 1.00 97.56 87 VAL A O 1
ATOM 698 N N . LYS A 1 88 ? -1.858 -5.653 11.708 1.00 97.19 88 LYS A N 1
ATOM 699 C CA . LYS A 1 88 ? -2.086 -7.065 11.374 1.00 97.19 88 LYS A CA 1
ATOM 700 C C . LYS A 1 88 ? -1.992 -8.001 12.574 1.00 97.19 88 LYS A C 1
ATOM 702 O O . LYS A 1 88 ? -2.747 -8.967 12.633 1.00 97.19 88 LYS A O 1
ATOM 707 N N . ILE A 1 89 ? -1.039 -7.766 13.474 1.00 97.88 89 ILE A N 1
ATOM 708 C CA . ILE A 1 89 ? -0.879 -8.572 14.689 1.00 97.88 89 ILE A CA 1
ATOM 709 C C . ILE A 1 89 ? -2.043 -8.295 15.644 1.00 97.88 89 ILE A C 1
ATOM 711 O O . ILE A 1 89 ? -2.727 -9.236 16.033 1.00 97.88 89 ILE A O 1
ATOM 715 N N . ALA A 1 90 ? -2.329 -7.019 15.920 1.00 97.25 90 ALA A N 1
ATOM 716 C CA . ALA A 1 90 ? -3.420 -6.614 16.804 1.00 97.25 90 ALA A CA 1
ATOM 717 C C . ALA A 1 90 ? -4.785 -7.138 16.325 1.00 97.25 90 ALA A C 1
ATOM 719 O O . ALA A 1 90 ? -5.534 -7.723 17.102 1.00 97.25 90 ALA A O 1
ATOM 720 N N . ASN A 1 91 ? -5.092 -7.017 15.030 1.00 97.81 91 ASN A N 1
ATOM 721 C CA . ASN A 1 91 ? -6.346 -7.530 14.477 1.00 97.81 91 ASN A CA 1
ATOM 722 C C . ASN A 1 91 ? -6.455 -9.047 14.598 1.00 97.81 91 ASN A C 1
ATOM 724 O O . ASN A 1 91 ? -7.511 -9.541 14.974 1.00 97.81 91 ASN A O 1
ATOM 728 N N . ARG A 1 92 ? -5.369 -9.787 14.346 1.00 97.56 92 ARG A N 1
ATOM 729 C CA . ARG A 1 92 ? -5.363 -11.246 14.510 1.00 97.56 92 ARG A CA 1
ATOM 730 C C . ARG A 1 92 ? -5.659 -11.653 15.955 1.00 97.56 92 ARG A C 1
ATOM 732 O O . ARG A 1 92 ? -6.366 -12.630 16.177 1.00 97.56 92 ARG A O 1
ATOM 739 N N . GLU A 1 93 ? -5.117 -10.926 16.927 1.00 97.00 93 GLU A N 1
ATOM 740 C CA . GLU A 1 93 ? -5.387 -11.165 18.349 1.00 97.00 93 GLU A CA 1
ATOM 741 C C . GLU A 1 93 ? -6.838 -10.834 18.715 1.00 97.00 93 GLU A C 1
ATOM 743 O O . GLU A 1 93 ? -7.481 -11.596 19.437 1.00 97.00 93 GLU A O 1
ATOM 748 N N . LEU A 1 94 ? -7.389 -9.735 18.198 1.00 97.06 94 LEU A N 1
ATOM 749 C CA . LEU A 1 94 ? -8.788 -9.362 18.420 1.00 97.06 94 LEU A CA 1
ATOM 750 C C . LEU A 1 94 ? -9.752 -10.383 17.811 1.00 97.06 94 LEU A C 1
ATOM 752 O O . LEU A 1 94 ? -10.659 -10.846 18.502 1.00 97.06 94 LEU A O 1
ATOM 756 N N . GLU A 1 95 ? -9.511 -10.791 16.566 1.00 95.75 95 GLU A N 1
ATOM 757 C CA . GLU A 1 95 ? -10.290 -11.812 15.861 1.00 95.75 95 GLU A CA 1
ATOM 758 C C . GLU A 1 95 ? -10.267 -13.152 16.608 1.00 95.75 95 GLU A C 1
ATOM 760 O O . GLU A 1 95 ? -11.312 -13.776 16.788 1.00 95.75 95 GLU A O 1
ATOM 765 N N . ALA A 1 96 ? -9.103 -13.569 17.123 1.00 96.75 96 ALA A N 1
ATOM 766 C CA . ALA A 1 96 ? -8.972 -14.788 17.925 1.00 96.75 96 ALA A CA 1
ATOM 767 C C . ALA A 1 96 ? -9.793 -14.745 19.228 1.00 96.75 96 ALA A C 1
ATOM 769 O O . ALA A 1 96 ? -10.214 -15.785 19.728 1.00 96.75 96 ALA A O 1
ATOM 770 N N . ASN A 1 97 ? -10.050 -13.546 19.755 1.00 96.00 97 ASN A N 1
ATOM 771 C CA . ASN A 1 97 ? -10.889 -13.312 20.930 1.00 96.00 97 ASN A CA 1
ATOM 772 C C . ASN A 1 97 ? -12.355 -12.987 20.576 1.00 96.00 97 ASN A C 1
ATOM 774 O O . ASN A 1 97 ? -13.113 -12.570 21.452 1.00 96.00 97 ASN A O 1
ATOM 778 N N . GLY A 1 98 ? -12.761 -13.132 19.309 1.00 96.06 98 GLY A N 1
ATOM 779 C CA . GLY A 1 98 ? -14.120 -12.831 18.844 1.00 96.06 98 GLY A CA 1
ATOM 780 C C . GLY A 1 98 ? -14.478 -11.341 18.852 1.00 96.06 98 GLY A C 1
ATOM 781 O O . GLY A 1 98 ? -15.658 -10.994 18.840 1.00 96.06 98 GLY A O 1
ATOM 782 N N . LYS A 1 99 ? -13.479 -10.453 18.903 1.00 96.75 99 LYS A N 1
ATOM 783 C CA . LYS A 1 99 ? -13.650 -8.997 18.869 1.00 96.75 99 LYS A CA 1
ATOM 784 C C . LYS A 1 99 ? -13.495 -8.459 17.447 1.00 96.75 99 LYS A C 1
ATOM 786 O O . LYS A 1 99 ? -12.902 -9.096 16.580 1.00 96.75 99 LYS A O 1
ATOM 791 N N . VAL A 1 100 ? -14.001 -7.249 17.224 1.00 96.00 100 VAL A N 1
ATOM 792 C CA . VAL A 1 100 ? -13.883 -6.557 15.935 1.00 96.00 100 VAL A CA 1
ATOM 793 C C . VAL A 1 100 ? -12.502 -5.904 15.837 1.00 96.00 100 VAL A C 1
ATOM 795 O O . VAL A 1 100 ? -12.144 -5.083 16.682 1.00 96.00 100 VAL A O 1
ATOM 798 N N . GLY A 1 101 ? -11.719 -6.277 14.823 1.00 97.12 101 GLY A N 1
ATOM 799 C CA . GLY A 1 101 ? -10.427 -5.652 14.524 1.00 97.12 101 GLY A CA 1
ATOM 800 C C . GLY A 1 101 ? -10.561 -4.220 13.993 1.00 97.12 101 GLY A C 1
ATOM 801 O O . GLY A 1 101 ? -11.640 -3.795 13.585 1.00 97.12 101 GLY A O 1
ATOM 802 N N . ALA A 1 102 ? -9.454 -3.480 13.974 1.00 97.75 102 ALA A N 1
ATOM 803 C CA . ALA A 1 102 ? -9.401 -2.146 13.385 1.00 97.75 102 ALA A CA 1
ATOM 804 C C . ALA A 1 102 ? -9.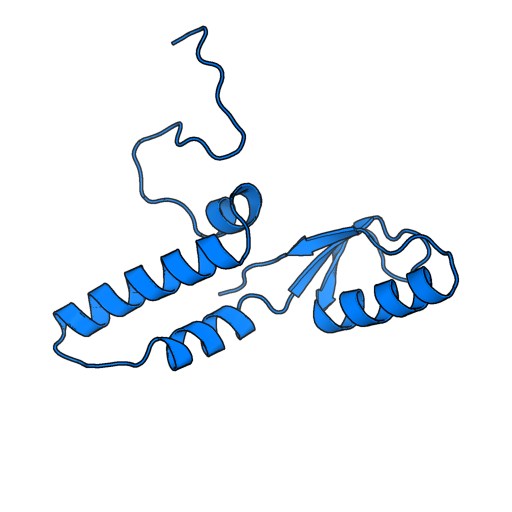462 -2.206 11.850 1.00 97.75 102 ALA A C 1
ATOM 806 O O . ALA A 1 102 ? -8.830 -3.068 11.230 1.00 97.75 102 ALA A O 1
ATOM 807 N N . THR A 1 103 ? -10.160 -1.267 11.217 1.00 97.69 103 THR A N 1
ATOM 808 C CA . THR A 1 103 ? -10.076 -1.054 9.766 1.00 97.69 103 THR A CA 1
ATOM 809 C C . THR A 1 103 ? -9.015 -0.009 9.452 1.00 97.69 103 THR A C 1
ATOM 811 O O . THR A 1 103 ? -8.733 0.885 10.250 1.00 97.69 103 THR A O 1
ATOM 814 N N . PHE A 1 104 ? -8.376 -0.141 8.294 1.00 97.19 104 PHE A N 1
ATOM 815 C CA . PHE A 1 104 ? -7.249 0.700 7.914 1.00 97.19 104 PHE A CA 1
ATOM 816 C C . PHE A 1 104 ? -7.117 0.793 6.395 1.00 97.19 104 PHE A C 1
ATOM 818 O O . PHE A 1 104 ? -7.432 -0.155 5.671 1.00 97.19 104 PHE A O 1
ATOM 825 N N . SER A 1 105 ? -6.543 1.896 5.926 1.00 96.31 105 SER A N 1
ATOM 826 C CA . SER A 1 105 ? -6.063 2.057 4.555 1.00 96.31 105 SER A CA 1
ATOM 827 C C . SER A 1 105 ? -4.544 1.900 4.503 1.00 96.31 105 SER A C 1
ATOM 829 O O . SER A 1 105 ? -3.821 2.201 5.452 1.00 96.31 105 SER A O 1
ATOM 831 N N . ARG A 1 106 ? -4.035 1.339 3.402 1.00 96.12 106 ARG A N 1
ATOM 832 C CA . ARG A 1 106 ? -2.590 1.178 3.190 1.00 96.12 106 ARG A CA 1
ATOM 833 C C . ARG A 1 106 ? -2.007 2.480 2.669 1.00 96.12 106 ARG A C 1
ATOM 835 O O . ARG A 1 106 ? -2.513 3.011 1.685 1.00 96.12 106 ARG A O 1
ATOM 842 N N . ASP A 1 107 ? -0.893 2.898 3.255 1.00 96.06 107 ASP A N 1
ATOM 843 C CA . ASP A 1 107 ? -0.170 4.079 2.800 1.00 96.06 107 ASP A CA 1
ATOM 844 C C . ASP A 1 107 ? 0.966 3.671 1.861 1.00 96.06 107 ASP A C 1
ATOM 846 O O . ASP A 1 107 ? 1.652 2.669 2.094 1.00 96.06 107 ASP A O 1
ATOM 850 N N . LEU A 1 108 ? 1.182 4.475 0.822 1.00 95.88 108 LEU A N 1
ATOM 851 C CA . LEU A 1 108 ? 2.394 4.462 0.009 1.00 95.88 108 LEU A CA 1
ATOM 852 C C . LEU A 1 108 ? 3.234 5.674 0.405 1.00 95.88 108 LEU A C 1
ATOM 854 O O . LEU A 1 108 ? 2.756 6.797 0.288 1.00 95.88 108 LEU A O 1
ATOM 858 N N . LEU A 1 109 ? 4.459 5.456 0.874 1.00 93.06 109 LEU A N 1
ATOM 859 C CA . LEU A 1 109 ? 5.390 6.519 1.255 1.00 93.06 109 LEU A CA 1
ATOM 860 C C . LEU A 1 109 ? 6.628 6.474 0.355 1.00 93.06 109 LEU A C 1
ATOM 862 O O . LEU A 1 109 ? 7.122 5.386 0.059 1.00 93.06 109 LEU A O 1
ATOM 866 N N . GLY A 1 110 ? 7.080 7.645 -0.098 1.00 84.00 110 GLY A N 1
ATOM 867 C CA . GLY A 1 110 ? 8.277 7.829 -0.929 1.00 84.00 110 GLY A CA 1
ATOM 868 C C . GLY A 1 110 ? 9.528 8.125 -0.122 1.00 84.00 110 GLY A C 1
ATOM 869 O O . GLY A 1 110 ? 9.387 8.694 0.984 1.00 84.00 110 GLY A O 1
#

pLDDT: mean 90.28, std 13.4, range [44.03, 98.31]